Protein AF-A0A8T0GBM3-F1 (afdb_monomer)

Mean predicted aligned error: 17.42 Å

pLDDT: mean 76.96, std 17.33, range [41.25, 95.12]

Sequence (106 aa):
MDDHPGGDDVLMQVAGKDATEEFDDVGHSKSAIEQLKDFYVGECPEVLEKKISSVAATNSKLAASDGPTLTNSVGIFSKVLQFLVPLVLLGVAVALRKYGKKDLKN

Foldseek 3Di:
DQPPPVGPVVCVVQPPHDCPVVVVVVPDDPVVVVVVVVVDDDDDPPVVNVVRVVVVVVCVVVVVDPDPPPPPPCVPVVVVCVVVVVVVVVVVVVCCVVPVVVPPDD

Nearest PDB structures (foldseek):
  6w2t-assembly1_3  TM=3.292E-01  e=6.822E+00  Oryctolagus cuniculus

Secondary structure (DSSP, 8-state):
-TT-TT-SHHHHHHTTS--HHHHHHHT--HHHHHHHHHT------HHHHHHHHHHHHHHTTTTTS-S---SSSHHHHHHHHHHHHHHHHHHHHHHHHHHTTSSS--

InterPro domains:
  IPR001199 Cytochrome b5-like heme/steroid binding domain [PF00173] (1-44)
  IPR001199 Cytochrome b5-like heme/steroid binding domain [PR00363] (4-18)
  IPR001199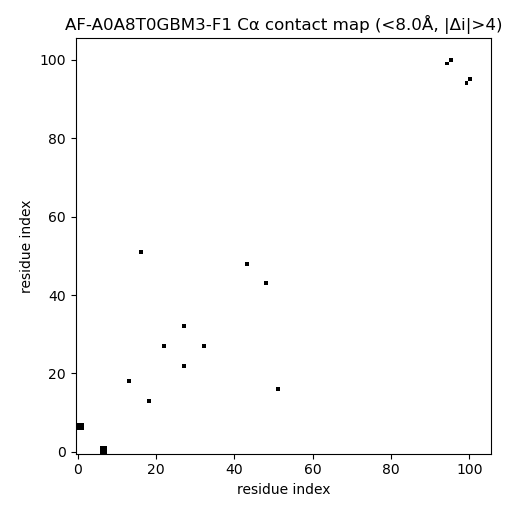 Cytochrome b5-like heme/steroid binding domain [PR00363] (19-26)
  IPR001199 Cytochrome b5-like heme/steroid binding domain [PR00363] (32-44)
  IPR001199 Cytochrome b5-like heme/steroid binding domain [PS50255] (1-45)
  IPR036400 Cytochrome b5-like heme/steroid binding domain superfamily [G3DSA:3.10.120.10] (1-57)
  IPR036400 Cytochrome b5-like heme/steroid binding domain superfamily [SSF55856] (1-45)
  IPR050668 Cytochrome b5 [PTHR19359] (1-99)

Structure (mmCIF, N/CA/C/O backbone):
data_AF-A0A8T0GBM3-F1
#
_entry.id   AF-A0A8T0GBM3-F1
#
loop_
_atom_site.group_PDB
_atom_site.id
_atom_site.type_symbol
_atom_site.label_atom_id
_atom_site.label_alt_id
_atom_site.label_comp_id
_atom_site.label_asym_id
_atom_site.label_entity_id
_atom_site.label_seq_id
_atom_site.pdbx_PDB_ins_code
_atom_site.Cartn_x
_atom_site.Cartn_y
_atom_site.Cartn_z
_atom_site.occupancy
_atom_site.B_iso_or_equiv
_atom_site.auth_seq_id
_atom_site.auth_comp_id
_atom_site.auth_asym_id
_atom_site.auth_atom_id
_atom_site.pdbx_PDB_model_num
ATOM 1 N N . MET A 1 1 ? -10.937 -0.657 -6.205 1.00 64.12 1 MET A N 1
ATOM 2 C CA . MET A 1 1 ? -9.816 -0.340 -5.290 1.00 64.12 1 MET A CA 1
ATOM 3 C C . MET A 1 1 ? -9.478 1.148 -5.333 1.00 64.12 1 MET A C 1
ATOM 5 O O . MET A 1 1 ? -8.551 1.590 -4.673 1.00 64.12 1 MET A O 1
ATOM 9 N N . ASP A 1 2 ? -10.303 1.917 -6.038 1.00 76.88 2 ASP A N 1
ATOM 10 C CA . ASP A 1 2 ? -10.060 3.295 -6.442 1.00 76.88 2 ASP A CA 1
ATOM 11 C C . ASP A 1 2 ? -10.448 4.296 -5.339 1.00 76.88 2 ASP A C 1
ATOM 13 O O . ASP A 1 2 ? -10.127 5.476 -5.427 1.00 76.88 2 ASP A O 1
ATOM 17 N N . ASP A 1 3 ? -11.110 3.816 -4.280 1.00 83.75 3 ASP A N 1
ATOM 18 C CA . ASP A 1 3 ? -11.566 4.624 -3.143 1.00 83.75 3 ASP A CA 1
ATOM 19 C C . ASP A 1 3 ? -10.457 4.887 -2.107 1.00 83.75 3 ASP A C 1
ATOM 21 O O . ASP A 1 3 ? -10.676 5.613 -1.137 1.00 83.75 3 ASP A O 1
ATOM 25 N N . HIS A 1 4 ? -9.259 4.319 -2.292 1.00 90.31 4 HIS A N 1
ATOM 26 C CA . HIS A 1 4 ? -8.107 4.633 -1.453 1.00 90.31 4 HIS A CA 1
ATOM 27 C C . HIS A 1 4 ? -7.493 5.979 -1.879 1.00 90.31 4 HIS A C 1
ATOM 29 O O . HIS A 1 4 ? -7.013 6.090 -3.009 1.00 90.31 4 HIS A O 1
ATOM 35 N N . PRO A 1 5 ? -7.426 7.000 -0.997 1.00 90.44 5 PRO A N 1
ATOM 36 C CA . PRO A 1 5 ? -6.901 8.318 -1.366 1.00 90.44 5 PRO A CA 1
ATOM 37 C C . PRO A 1 5 ? -5.442 8.311 -1.851 1.00 90.44 5 PRO A C 1
ATOM 39 O O . PRO A 1 5 ? -5.033 9.229 -2.557 1.00 90.44 5 PRO A O 1
ATOM 42 N N . GLY A 1 6 ? -4.660 7.290 -1.475 1.00 88.81 6 GLY A N 1
ATOM 43 C CA . GLY A 1 6 ? -3.281 7.084 -1.930 1.00 88.81 6 GLY A CA 1
ATOM 44 C C . GLY A 1 6 ? -3.144 6.372 -3.282 1.00 88.81 6 GLY A C 1
ATOM 45 O O . GLY A 1 6 ? -2.020 6.137 -3.716 1.00 88.81 6 GLY A O 1
ATOM 46 N N . GLY A 1 7 ? -4.256 6.022 -3.938 1.00 91.38 7 GLY A N 1
ATOM 47 C CA . GLY A 1 7 ? -4.282 5.214 -5.160 1.00 91.38 7 GLY A CA 1
ATOM 48 C C . GLY A 1 7 ? -4.319 3.705 -4.891 1.00 91.38 7 GLY A C 1
ATOM 49 O O . GLY A 1 7 ? -4.097 3.243 -3.770 1.00 91.38 7 GLY A O 1
ATOM 50 N N . ASP A 1 8 ? -4.615 2.927 -5.930 1.00 89.75 8 ASP A N 1
ATOM 51 C CA . ASP A 1 8 ? -4.691 1.461 -5.902 1.00 89.75 8 ASP A CA 1
ATOM 52 C C . ASP A 1 8 ? -3.314 0.788 -6.038 1.00 89.75 8 ASP A C 1
ATOM 54 O O . ASP A 1 8 ? -3.090 -0.279 -5.461 1.00 89.75 8 ASP A O 1
ATOM 58 N N . ASP A 1 9 ? -2.373 1.439 -6.726 1.00 89.25 9 ASP A N 1
ATOM 59 C CA . ASP A 1 9 ? -0.997 0.965 -6.923 1.00 89.25 9 ASP A CA 1
ATOM 60 C C . ASP A 1 9 ? -0.315 0.562 -5.607 1.00 89.25 9 ASP A C 1
ATOM 62 O O . ASP A 1 9 ? 0.315 -0.495 -5.514 1.00 89.25 9 ASP A O 1
ATOM 66 N N . VAL A 1 10 ? -0.465 1.384 -4.565 1.00 90.19 10 VAL A N 1
ATOM 67 C CA . VAL A 1 10 ? 0.167 1.138 -3.261 1.00 90.19 10 VAL A CA 1
ATOM 68 C C . VAL A 1 10 ? -0.440 -0.066 -2.542 1.00 90.19 10 VAL A C 1
ATOM 70 O O . VAL A 1 10 ? 0.290 -0.819 -1.906 1.00 90.19 10 VAL A O 1
ATOM 73 N N . LEU A 1 11 ? -1.743 -0.319 -2.706 1.00 90.38 11 LEU A N 1
ATOM 74 C CA . LEU A 1 11 ? -2.394 -1.511 -2.155 1.00 90.38 11 LEU A CA 1
ATOM 75 C C . LEU A 1 11 ? -1.938 -2.776 -2.890 1.00 90.38 11 LEU A C 1
ATOM 77 O O . LEU A 1 11 ? -1.734 -3.816 -2.268 1.00 90.38 11 LEU A O 1
ATOM 81 N N . MET A 1 12 ? -1.733 -2.687 -4.208 1.00 90.62 12 MET A N 1
ATOM 82 C CA . MET A 1 12 ? -1.275 -3.812 -5.026 1.00 90.62 12 MET A CA 1
ATOM 83 C C . MET A 1 12 ? 0.162 -4.238 -4.685 1.00 90.62 12 MET A C 1
ATOM 85 O O . MET A 1 12 ? 0.476 -5.427 -4.708 1.00 90.62 12 MET A O 1
ATOM 89 N N . GLN A 1 13 ? 1.038 -3.292 -4.333 1.00 88.94 13 GLN A N 1
ATOM 90 C CA . GLN A 1 13 ? 2.438 -3.575 -3.976 1.00 88.94 13 GLN A CA 1
ATOM 91 C C . GLN A 1 13 ? 2.584 -4.422 -2.701 1.00 88.94 13 GLN A C 1
ATOM 93 O O . GLN A 1 13 ? 3.499 -5.254 -2.596 1.00 88.94 13 GLN A O 1
ATOM 98 N N . VAL A 1 14 ? 1.671 -4.223 -1.751 1.00 89.00 14 VAL A N 1
ATOM 99 C CA . VAL A 1 14 ? 1.649 -4.912 -0.452 1.00 89.00 14 VAL A CA 1
ATOM 100 C C . VAL A 1 14 ? 0.582 -6.009 -0.374 1.00 89.00 14 VAL A C 1
ATOM 102 O O . VAL A 1 14 ? 0.467 -6.695 0.640 1.00 89.00 14 VAL A O 1
ATOM 105 N N . ALA A 1 15 ? -0.174 -6.236 -1.452 1.00 89.62 15 ALA A N 1
ATOM 106 C CA . ALA A 1 15 ? -1.217 -7.252 -1.496 1.00 89.62 15 ALA A CA 1
ATOM 107 C C . ALA A 1 15 ? -0.667 -8.647 -1.143 1.00 89.62 15 ALA A C 1
ATOM 109 O O . ALA A 1 15 ? 0.331 -9.116 -1.695 1.00 89.62 15 ALA A O 1
ATOM 110 N N . GLY A 1 16 ? -1.346 -9.330 -0.219 1.00 87.31 16 GLY A N 1
ATOM 111 C CA . GLY A 1 16 ? -0.967 -10.672 0.237 1.00 87.31 16 GLY A CA 1
ATOM 112 C C . GLY A 1 16 ? 0.234 -10.716 1.189 1.00 87.31 16 GLY A C 1
ATOM 113 O O . GLY A 1 16 ? 0.729 -11.807 1.478 1.00 87.31 16 GLY A O 1
ATOM 114 N N . LYS A 1 17 ? 0.703 -9.562 1.671 1.00 87.88 17 LYS A N 1
ATOM 115 C CA . LYS A 1 17 ? 1.714 -9.439 2.725 1.00 87.88 17 LYS A CA 1
ATOM 116 C C . LYS A 1 17 ? 1.113 -8.727 3.935 1.00 87.88 17 LYS A C 1
ATOM 118 O O . LYS A 1 17 ? 0.029 -8.155 3.853 1.00 87.88 17 LYS A O 1
ATOM 123 N N . ASP A 1 18 ? 1.831 -8.789 5.047 1.00 90.25 18 ASP A N 1
ATOM 124 C CA . ASP A 1 18 ? 1.582 -7.900 6.176 1.00 90.25 18 ASP A CA 1
ATOM 125 C C . ASP A 1 18 ? 2.097 -6.503 5.807 1.00 90.25 18 ASP A C 1
ATOM 127 O O . ASP A 1 18 ? 3.269 -6.370 5.462 1.00 90.25 18 ASP A O 1
ATOM 131 N N . ALA A 1 19 ? 1.201 -5.515 5.815 1.00 91.94 19 ALA A N 1
ATOM 132 C CA . ALA A 1 19 ? 1.468 -4.127 5.440 1.00 91.94 19 ALA A CA 1
ATOM 133 C C . ALA A 1 19 ? 1.406 -3.175 6.651 1.00 91.94 19 ALA A C 1
ATOM 135 O O . ALA A 1 19 ? 1.126 -1.986 6.495 1.00 91.94 19 ALA A O 1
ATOM 136 N N . THR A 1 20 ? 1.559 -3.710 7.870 1.00 92.12 20 THR A N 1
ATOM 137 C CA . THR A 1 20 ? 1.438 -2.935 9.116 1.00 92.12 20 THR A CA 1
ATOM 138 C C . THR A 1 20 ? 2.465 -1.802 9.180 1.00 92.12 20 THR A C 1
ATOM 140 O O . THR A 1 20 ? 2.104 -0.677 9.515 1.00 92.12 20 THR A O 1
ATOM 143 N N . GLU A 1 21 ? 3.719 -2.067 8.799 1.00 91.94 21 GLU A N 1
ATOM 144 C CA . GLU A 1 21 ? 4.789 -1.058 8.781 1.00 91.94 21 GLU A CA 1
ATOM 145 C C . GLU A 1 21 ? 4.480 0.052 7.768 1.00 91.94 21 GLU A C 1
ATOM 147 O O . GLU A 1 21 ? 4.473 1.227 8.123 1.00 91.94 21 GLU A O 1
ATOM 152 N N . GLU A 1 22 ? 4.115 -0.307 6.534 1.00 92.44 22 GLU A N 1
ATOM 153 C CA . GLU A 1 22 ? 3.772 0.662 5.491 1.00 92.44 22 GLU A CA 1
ATOM 154 C C . GLU A 1 22 ? 2.536 1.499 5.854 1.00 92.44 22 GLU A C 1
ATOM 156 O O . GLU A 1 22 ? 2.456 2.679 5.505 1.00 92.44 22 GLU A O 1
ATOM 161 N N . PHE A 1 23 ? 1.563 0.914 6.557 1.00 93.00 23 PHE A N 1
ATOM 162 C CA . PHE A 1 23 ? 0.377 1.629 7.018 1.00 93.00 23 PHE A CA 1
ATOM 163 C C . PHE A 1 23 ? 0.705 2.642 8.127 1.00 93.00 23 PHE A C 1
ATOM 165 O O . PHE A 1 23 ? 0.213 3.779 8.079 1.00 93.00 23 PHE A O 1
ATOM 172 N N . ASP A 1 24 ? 1.535 2.251 9.097 1.00 93.31 24 ASP A N 1
ATOM 173 C CA . ASP A 1 24 ? 1.927 3.089 10.233 1.00 93.31 24 ASP A CA 1
ATOM 174 C C . ASP A 1 24 ? 2.899 4.206 9.820 1.00 93.31 24 ASP A C 1
ATOM 176 O O . ASP A 1 24 ? 2.731 5.352 10.250 1.00 93.31 24 ASP A O 1
ATOM 180 N N . ASP A 1 25 ? 3.846 3.917 8.922 1.00 93.88 25 ASP A N 1
ATOM 181 C CA . ASP A 1 25 ? 4.842 4.876 8.421 1.00 93.88 25 ASP A CA 1
ATOM 182 C C . ASP A 1 25 ? 4.213 6.043 7.651 1.00 93.88 25 ASP A C 1
ATOM 184 O O . ASP A 1 25 ? 4.693 7.180 7.709 1.00 93.88 25 ASP A O 1
ATOM 188 N N . VAL A 1 26 ? 3.106 5.791 6.946 1.00 91.94 26 VAL A N 1
ATOM 189 C CA . VAL A 1 26 ? 2.344 6.838 6.247 1.00 91.94 26 VAL A CA 1
ATOM 190 C C . VAL A 1 26 ? 1.599 7.747 7.235 1.00 91.94 26 VAL A C 1
ATOM 192 O O . VAL A 1 26 ? 1.319 8.905 6.918 1.00 91.94 26 VAL A O 1
ATOM 195 N N . GLY A 1 27 ? 1.296 7.262 8.443 1.00 93.19 27 GLY A N 1
ATOM 196 C CA . GLY A 1 27 ? 0.617 8.043 9.475 1.00 93.19 27 GLY A CA 1
ATOM 197 C C . GLY A 1 27 ? -0.864 8.285 9.173 1.00 93.19 27 GLY A C 1
ATOM 198 O O . GLY A 1 27 ? -1.341 9.424 9.199 1.00 93.19 27 GLY A O 1
ATOM 199 N N . HIS A 1 28 ? -1.610 7.217 8.882 1.00 93.81 28 HIS A N 1
ATOM 200 C CA . HIS A 1 28 ? -3.039 7.298 8.581 1.00 93.81 28 HIS A CA 1
ATOM 201 C C . HIS A 1 28 ? -3.859 7.931 9.721 1.00 93.81 28 HIS A C 1
ATOM 203 O O . HIS A 1 28 ? -3.637 7.710 10.912 1.00 93.81 28 HIS A O 1
ATOM 209 N N . SER A 1 29 ? -4.857 8.739 9.351 1.00 95.12 29 SER A N 1
ATOM 210 C CA . SER A 1 29 ? -5.720 9.422 10.321 1.00 95.12 29 SER A CA 1
ATOM 211 C C . SER A 1 29 ? -6.620 8.447 11.094 1.00 95.12 29 SER A C 1
ATOM 213 O O . SER A 1 29 ? -6.933 7.353 10.626 1.00 95.12 29 SER A O 1
ATOM 215 N N . LYS A 1 30 ? -7.148 8.878 12.248 1.00 94.56 30 LYS A N 1
ATOM 216 C CA . LYS A 1 30 ? -8.097 8.072 13.044 1.00 94.56 30 LYS A CA 1
ATOM 217 C C . LYS A 1 30 ? -9.326 7.618 12.249 1.00 94.56 30 LYS A C 1
ATOM 219 O O . LYS A 1 30 ? -9.812 6.519 12.479 1.00 94.56 30 LYS A O 1
ATOM 224 N N . SER A 1 31 ? -9.801 8.443 11.314 1.00 93.62 31 SER A N 1
ATOM 225 C CA . SER A 1 31 ? -10.928 8.089 10.446 1.00 93.62 31 SER A CA 1
ATOM 226 C C . SER A 1 31 ? -10.561 6.986 9.451 1.00 93.62 31 SER A C 1
ATOM 228 O O . SER A 1 31 ? -11.395 6.132 9.182 1.00 93.62 31 SER A O 1
ATOM 230 N N . ALA A 1 32 ? -9.325 6.965 8.942 1.00 93.00 32 ALA A N 1
ATOM 231 C CA . ALA A 1 32 ? -8.852 5.894 8.062 1.00 93.00 32 ALA A CA 1
ATOM 232 C C . ALA A 1 32 ? -8.700 4.566 8.827 1.00 93.00 32 ALA A C 1
ATOM 234 O O . ALA A 1 32 ? -9.092 3.516 8.331 1.00 93.00 32 ALA A O 1
ATOM 235 N N . ILE A 1 33 ? -8.222 4.621 10.075 1.00 93.75 33 ILE A N 1
ATOM 236 C CA . ILE A 1 33 ? -8.172 3.452 10.972 1.00 93.75 33 ILE A CA 1
ATOM 237 C C . ILE A 1 33 ? -9.584 2.935 11.288 1.00 93.75 33 ILE A C 1
ATOM 239 O O . ILE A 1 33 ? -9.791 1.737 11.461 1.00 93.75 33 ILE A O 1
ATOM 243 N N . GLU A 1 34 ? -10.572 3.823 11.385 1.00 95.06 34 GLU A N 1
ATOM 244 C CA . GLU A 1 34 ? -11.965 3.423 11.582 1.00 95.06 34 GLU A CA 1
ATOM 245 C C . GLU A 1 34 ? -12.539 2.740 10.336 1.00 95.06 34 GLU A C 1
ATOM 247 O O . GLU A 1 34 ? -13.103 1.658 10.469 1.00 95.06 34 GLU A O 1
ATOM 252 N N . GLN A 1 35 ? -12.294 3.290 9.142 1.00 92.81 35 GLN A N 1
ATOM 253 C CA . GLN A 1 35 ? -12.683 2.674 7.866 1.00 92.81 35 GLN A CA 1
ATOM 254 C C . GLN A 1 35 ? -12.034 1.302 7.645 1.00 92.81 35 GLN A C 1
ATOM 256 O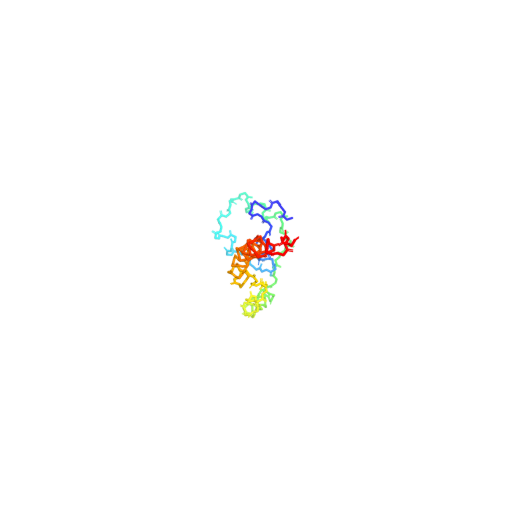 O . GLN A 1 35 ? -12.670 0.412 7.090 1.00 92.81 35 GLN A O 1
ATOM 261 N N . LEU A 1 36 ? -10.798 1.087 8.114 1.00 92.81 36 LEU A N 1
ATOM 262 C CA . LEU A 1 36 ? -10.120 -0.213 8.024 1.00 92.81 36 LEU A CA 1
ATOM 263 C C . LEU A 1 36 ? -10.944 -1.348 8.660 1.00 92.81 36 LEU A C 1
ATOM 265 O O . LEU A 1 36 ? -10.922 -2.477 8.171 1.00 92.81 36 LEU A O 1
ATOM 269 N N . LYS A 1 37 ? -11.703 -1.052 9.723 1.00 93.56 37 LYS A N 1
ATOM 270 C CA . LYS A 1 37 ? -12.526 -2.044 10.432 1.00 93.56 37 LYS A CA 1
ATOM 271 C C . LYS A 1 37 ? -13.665 -2.582 9.571 1.00 93.56 37 LYS A C 1
ATOM 273 O O . LYS A 1 37 ? -14.027 -3.744 9.730 1.00 93.56 37 LYS A O 1
ATOM 278 N N . ASP A 1 38 ? -14.189 -1.777 8.650 1.00 94.00 38 ASP A N 1
ATOM 279 C CA . ASP A 1 38 ? -15.273 -2.184 7.749 1.00 94.00 38 ASP A CA 1
ATOM 280 C C . ASP A 1 38 ? -14.812 -3.252 6.741 1.00 94.00 38 ASP A C 1
ATOM 282 O O . ASP A 1 38 ? -15.621 -4.031 6.238 1.00 94.00 38 ASP A O 1
ATOM 286 N N . PHE A 1 39 ? -13.502 -3.325 6.479 1.00 92.06 39 PHE A N 1
ATOM 287 C CA . PHE A 1 39 ? -12.879 -4.293 5.572 1.00 92.06 39 PHE A C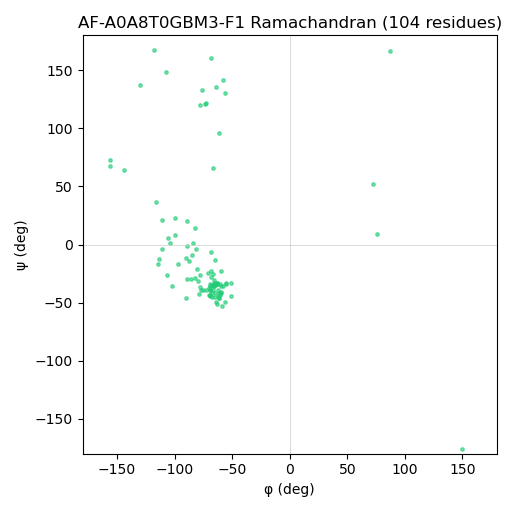A 1
ATOM 288 C C . PHE A 1 39 ? -12.250 -5.495 6.294 1.00 92.06 39 PHE A C 1
ATOM 290 O O . PHE A 1 39 ? -11.575 -6.313 5.666 1.00 92.06 39 PHE A O 1
ATOM 297 N N . TYR A 1 40 ? -12.461 -5.633 7.605 1.00 93.94 40 TYR A N 1
ATOM 298 C CA . TYR A 1 40 ? -11.928 -6.750 8.376 1.00 93.94 40 TYR A CA 1
ATOM 299 C C . TYR A 1 40 ? -12.674 -8.057 8.066 1.00 93.94 40 TYR A C 1
ATOM 301 O O . TYR A 1 40 ? -13.884 -8.165 8.265 1.00 93.94 40 TYR A O 1
ATOM 309 N N . VAL A 1 41 ? -11.937 -9.074 7.609 1.00 94.62 41 VAL A N 1
ATOM 310 C CA . VAL A 1 41 ? -12.492 -10.391 7.234 1.00 94.62 41 VAL A CA 1
ATOM 311 C C . VAL A 1 41 ? -12.043 -11.542 8.144 1.00 94.62 41 VAL A C 1
ATOM 313 O O . VAL A 1 41 ? -12.621 -12.626 8.074 1.00 94.62 41 VAL A O 1
ATOM 316 N N . GLY A 1 42 ? -11.039 -11.329 9.001 1.00 93.88 42 GLY A N 1
ATOM 317 C CA . GLY A 1 42 ? -10.500 -12.332 9.926 1.00 93.88 42 GLY A CA 1
ATOM 318 C C . GLY A 1 42 ? -9.008 -12.143 10.220 1.00 93.88 42 GLY A C 1
ATOM 319 O O . GLY A 1 42 ? -8.395 -11.189 9.744 1.00 93.88 42 GLY A O 1
ATOM 320 N N . GLU A 1 43 ? -8.425 -13.068 10.988 1.00 91.06 43 GLU A N 1
ATOM 321 C CA . GLU A 1 43 ? -6.996 -13.071 11.347 1.00 91.06 43 GLU A CA 1
ATOM 322 C C . GLU A 1 43 ? -6.228 -14.170 10.608 1.00 91.06 43 GLU A C 1
ATOM 324 O O . GLU A 1 43 ? -6.762 -15.246 10.312 1.00 91.06 43 GLU A O 1
ATOM 329 N N . CYS A 1 44 ? -4.953 -13.905 10.319 1.00 86.00 44 CYS A N 1
ATOM 330 C CA . CYS A 1 44 ? -4.065 -14.903 9.746 1.00 86.00 44 CYS A CA 1
ATOM 331 C C . CYS A 1 44 ? -3.627 -15.895 10.839 1.00 86.00 44 CYS A C 1
ATOM 333 O O . CYS A 1 44 ? -3.223 -15.478 11.922 1.00 86.00 44 CYS A O 1
ATOM 335 N N . PRO A 1 45 ? -3.669 -17.217 10.600 1.00 86.88 45 PRO A N 1
ATOM 336 C CA . PRO A 1 45 ? -3.109 -18.174 11.546 1.00 86.88 45 PRO A CA 1
ATOM 337 C C . PRO A 1 45 ? -1.591 -17.986 11.676 1.00 86.88 45 PRO A C 1
ATOM 339 O O . PRO A 1 45 ? -0.892 -17.953 10.665 1.00 86.88 45 PRO A O 1
ATOM 342 N N . GLU A 1 46 ? -1.058 -18.002 12.898 1.00 79.94 46 GLU A N 1
ATOM 343 C CA . GLU A 1 46 ? 0.380 -17.828 13.205 1.00 79.94 46 GLU A CA 1
ATOM 344 C C . GLU A 1 46 ? 1.301 -18.765 12.383 1.00 79.94 46 GLU A C 1
ATOM 346 O O . GLU A 1 46 ? 2.406 -18.416 11.958 1.00 79.94 46 GLU A O 1
ATOM 351 N N . VAL A 1 47 ? 0.817 -19.976 12.077 1.00 75.19 47 VAL A N 1
ATOM 352 C CA . VAL A 1 47 ? 1.524 -20.961 11.238 1.00 75.19 47 VAL A CA 1
ATOM 353 C C . VAL A 1 47 ? 1.703 -20.467 9.794 1.00 75.19 47 VAL A C 1
ATOM 355 O O . VAL A 1 47 ? 2.718 -20.765 9.157 1.00 75.19 47 VAL A O 1
ATOM 358 N N . LEU A 1 48 ? 0.727 -19.725 9.263 1.00 73.12 48 LEU A N 1
ATOM 359 C CA . LEU A 1 48 ? 0.804 -19.116 7.938 1.00 73.12 48 LEU A CA 1
ATOM 360 C C . LEU A 1 48 ? 1.690 -17.872 7.947 1.00 73.12 48 LEU A C 1
ATOM 362 O O . LEU A 1 48 ? 2.472 -17.724 7.013 1.00 73.12 48 LEU A O 1
ATOM 366 N N . GLU A 1 49 ? 1.638 -17.037 8.984 1.00 71.25 49 GLU A N 1
ATOM 367 C CA . GLU A 1 49 ? 2.474 -15.830 9.090 1.00 71.25 49 GLU A CA 1
ATOM 368 C C . GLU A 1 49 ? 3.962 -16.170 8.974 1.00 71.25 49 GLU A C 1
ATOM 370 O O . GLU A 1 49 ? 4.666 -15.657 8.102 1.00 71.25 49 GLU A O 1
ATOM 375 N N . LYS A 1 50 ? 4.422 -17.165 9.743 1.00 68.06 50 LYS A N 1
ATOM 376 C CA . LYS A 1 50 ? 5.814 -17.635 9.690 1.00 68.06 50 LYS A CA 1
ATOM 377 C C . LYS A 1 50 ? 6.209 -18.157 8.305 1.00 68.06 50 LYS A C 1
ATOM 379 O O . LYS A 1 50 ? 7.346 -17.972 7.862 1.00 68.06 50 LYS A O 1
ATOM 384 N N . LYS A 1 51 ? 5.275 -18.808 7.604 1.00 69.56 51 LYS A N 1
ATOM 385 C CA . LYS A 1 51 ? 5.491 -19.294 6.237 1.00 69.56 51 LYS A CA 1
ATOM 386 C C . LYS A 1 51 ? 5.566 -18.125 5.252 1.00 69.56 51 LYS A C 1
ATOM 388 O O . LYS A 1 51 ? 6.475 -18.118 4.427 1.00 69.56 51 LYS A O 1
ATOM 393 N N . ILE A 1 52 ? 4.686 -17.132 5.359 1.00 69.12 52 ILE A N 1
ATOM 394 C CA . ILE A 1 52 ? 4.645 -15.955 4.482 1.00 69.12 52 ILE A CA 1
ATOM 395 C C . ILE A 1 52 ? 5.908 -15.107 4.658 1.00 69.12 52 ILE A C 1
ATOM 397 O O . ILE A 1 52 ? 6.542 -14.790 3.655 1.00 69.12 52 ILE A O 1
ATOM 401 N N . SER A 1 53 ? 6.363 -14.844 5.887 1.00 67.62 53 SER A N 1
ATOM 402 C CA . SER A 1 53 ? 7.624 -14.121 6.127 1.00 67.62 53 SER A CA 1
ATOM 403 C C . SER A 1 53 ? 8.838 -14.877 5.573 1.00 67.62 53 SER A C 1
ATOM 405 O O . SER A 1 53 ? 9.729 -14.277 4.972 1.00 67.62 53 SER A O 1
ATOM 407 N N . SER A 1 54 ? 8.861 -16.212 5.699 1.00 61.44 54 SER A N 1
ATOM 408 C CA . SER A 1 54 ? 9.945 -17.032 5.137 1.00 61.44 54 SER A CA 1
ATOM 409 C C . SER A 1 54 ? 9.955 -17.041 3.603 1.00 61.44 54 SER A C 1
ATOM 411 O O . SER A 1 54 ? 11.019 -17.019 2.989 1.00 61.44 54 SER A O 1
ATOM 413 N N . VAL A 1 55 ? 8.775 -17.016 2.974 1.00 60.66 55 VAL A N 1
ATOM 414 C CA . VAL A 1 55 ? 8.619 -17.005 1.515 1.00 60.66 55 VAL A CA 1
ATOM 415 C C . VAL A 1 55 ? 8.878 -15.604 0.947 1.00 60.66 55 VAL A C 1
ATOM 417 O O . VAL A 1 55 ? 9.529 -15.482 -0.091 1.00 60.66 55 VAL A O 1
ATOM 420 N N . ALA A 1 56 ? 8.474 -14.539 1.646 1.00 59.69 56 ALA A N 1
ATOM 421 C CA . ALA A 1 56 ? 8.792 -13.154 1.298 1.00 59.69 56 ALA A CA 1
ATOM 422 C C . ALA A 1 56 ? 10.311 -12.907 1.273 1.00 59.69 56 ALA A C 1
ATOM 424 O O . ALA A 1 56 ? 10.810 -12.300 0.326 1.00 59.69 56 ALA A O 1
ATOM 425 N N . ALA A 1 57 ? 11.060 -13.472 2.229 1.00 57.00 57 ALA A N 1
ATOM 426 C CA . ALA A 1 57 ? 12.525 -13.418 2.249 1.00 57.00 57 ALA A CA 1
ATOM 427 C C . ALA A 1 57 ? 13.193 -14.191 1.091 1.00 57.00 57 ALA A C 1
ATOM 429 O O . ALA A 1 57 ? 14.310 -13.867 0.691 1.00 57.00 57 ALA A O 1
ATOM 430 N N . THR A 1 58 ? 12.526 -15.203 0.523 1.00 52.56 58 THR A N 1
ATOM 431 C CA . THR A 1 58 ? 13.013 -15.898 -0.684 1.00 52.56 58 THR A CA 1
ATOM 432 C C . THR A 1 58 ? 12.601 -15.199 -1.983 1.00 52.56 58 THR A C 1
ATOM 434 O O . THR A 1 58 ? 13.351 -15.224 -2.960 1.00 52.56 58 THR A O 1
ATOM 437 N N . ASN A 1 59 ? 11.455 -14.512 -1.985 1.00 52.25 59 ASN A N 1
ATOM 438 C CA . ASN A 1 59 ? 10.934 -13.779 -3.140 1.00 52.25 59 ASN A CA 1
ATOM 439 C C . ASN A 1 59 ? 11.579 -12.399 -3.320 1.00 52.25 59 ASN A C 1
ATOM 441 O O . ASN A 1 59 ? 11.623 -11.901 -4.442 1.00 52.25 59 ASN A O 1
ATOM 445 N N . SER A 1 60 ? 12.176 -11.811 -2.280 1.00 48.38 60 SER A N 1
ATOM 446 C CA . SER A 1 60 ? 13.013 -10.608 -2.416 1.00 48.38 60 SER A CA 1
ATOM 447 C C . SER A 1 60 ? 14.292 -10.847 -3.237 1.00 48.38 60 SER A C 1
ATOM 449 O O . SER A 1 60 ? 14.900 -9.889 -3.708 1.00 48.38 60 SER A O 1
ATOM 451 N N . LYS A 1 61 ? 14.666 -12.109 -3.509 1.00 44.44 61 LYS A N 1
ATOM 452 C CA . LYS A 1 61 ? 15.732 -12.458 -4.467 1.00 44.44 61 LYS A CA 1
ATOM 453 C C . LYS A 1 61 ? 15.237 -12.659 -5.911 1.00 44.44 61 LYS A C 1
ATOM 455 O O . LYS A 1 61 ? 16.069 -12.731 -6.813 1.00 44.44 61 LYS A O 1
ATOM 460 N N . LEU A 1 62 ? 13.923 -12.739 -6.152 1.00 45.38 62 LEU A N 1
ATOM 461 C CA . LEU A 1 62 ? 13.338 -12.882 -7.499 1.00 45.38 62 LEU A CA 1
ATOM 462 C C . LEU A 1 62 ? 12.500 -11.672 -7.950 1.00 45.38 62 LEU A C 1
ATOM 464 O O . LEU A 1 62 ? 12.321 -11.491 -9.147 1.00 45.38 62 LEU A O 1
ATOM 468 N N . ALA A 1 63 ? 12.079 -10.784 -7.046 1.00 44.66 63 ALA A N 1
ATOM 469 C CA . ALA A 1 63 ? 11.375 -9.541 -7.386 1.00 44.66 63 ALA A CA 1
ATOM 470 C C . ALA A 1 63 ? 12.309 -8.382 -7.812 1.00 44.66 63 ALA A C 1
ATOM 472 O O . ALA A 1 63 ? 11.880 -7.237 -7.899 1.00 44.66 63 ALA A O 1
ATOM 473 N N . ALA A 1 64 ? 13.582 -8.673 -8.106 1.00 48.31 64 ALA A N 1
ATOM 474 C CA . ALA A 1 64 ? 14.510 -7.755 -8.776 1.00 48.31 64 ALA A CA 1
ATOM 475 C C . ALA A 1 64 ? 14.651 -8.045 -10.286 1.00 48.31 64 ALA A C 1
ATOM 477 O O . ALA A 1 64 ? 15.673 -7.722 -10.889 1.00 48.31 64 ALA A O 1
ATOM 478 N N . SER A 1 65 ? 13.661 -8.697 -10.903 1.00 50.56 65 SER A N 1
ATOM 479 C CA . SER A 1 65 ? 13.650 -8.956 -12.342 1.00 50.56 65 SER A CA 1
ATOM 480 C C . SER A 1 65 ? 12.224 -9.163 -12.855 1.00 50.56 65 SER A C 1
ATOM 482 O O . SER A 1 65 ? 11.891 -10.265 -13.259 1.00 50.56 65 SER A O 1
ATOM 484 N N . ASP A 1 66 ? 11.392 -8.121 -12.842 1.00 45.22 66 ASP A N 1
ATOM 485 C CA . ASP A 1 66 ? 10.353 -7.952 -13.871 1.00 45.22 66 ASP A CA 1
ATOM 486 C C . ASP A 1 66 ? 9.940 -6.482 -14.000 1.00 45.22 66 ASP A C 1
ATOM 488 O O . ASP A 1 66 ? 8.865 -6.024 -13.629 1.00 45.22 66 ASP A O 1
ATOM 492 N N . GLY A 1 67 ? 10.854 -5.724 -14.590 1.00 41.25 67 GLY A N 1
ATOM 493 C CA . GLY A 1 67 ? 10.485 -4.785 -15.632 1.00 41.25 67 GLY A CA 1
ATOM 494 C C . GLY A 1 67 ? 11.443 -5.034 -16.794 1.00 41.25 67 GLY A C 1
ATOM 495 O O . GLY A 1 67 ? 12.646 -5.178 -16.551 1.00 41.25 67 GLY A O 1
ATOM 496 N N . PRO A 1 68 ? 10.990 -5.054 -18.059 1.00 46.91 68 PRO A N 1
ATOM 497 C CA . PRO A 1 68 ? 11.882 -4.724 -19.147 1.00 46.91 68 PRO A CA 1
ATOM 498 C C . PRO A 1 68 ? 12.323 -3.284 -18.883 1.00 46.91 68 PRO A C 1
ATOM 500 O O . PRO A 1 68 ? 11.638 -2.324 -19.234 1.00 46.91 68 PRO A O 1
ATOM 503 N N . THR A 1 69 ? 13.477 -3.122 -18.243 1.00 43.19 69 THR A N 1
ATOM 504 C CA . THR A 1 69 ? 14.240 -1.877 -18.223 1.00 43.19 69 THR A CA 1
ATOM 505 C C . THR A 1 69 ? 14.740 -1.631 -19.650 1.00 43.19 69 THR A C 1
ATOM 507 O O . THR A 1 69 ? 15.930 -1.681 -19.940 1.00 43.19 69 THR A O 1
ATOM 510 N N . LEU A 1 70 ? 13.818 -1.385 -20.583 1.00 49.19 70 LEU A N 1
ATOM 511 C CA . LEU A 1 70 ? 14.092 -0.920 -21.941 1.00 49.19 70 LEU A CA 1
ATOM 512 C C . LEU A 1 70 ? 14.129 0.613 -21.989 1.00 49.19 70 LEU A C 1
ATOM 514 O O . LEU A 1 70 ? 13.978 1.214 -23.047 1.00 49.19 70 LEU A O 1
ATOM 518 N N . THR A 1 71 ? 14.341 1.269 -20.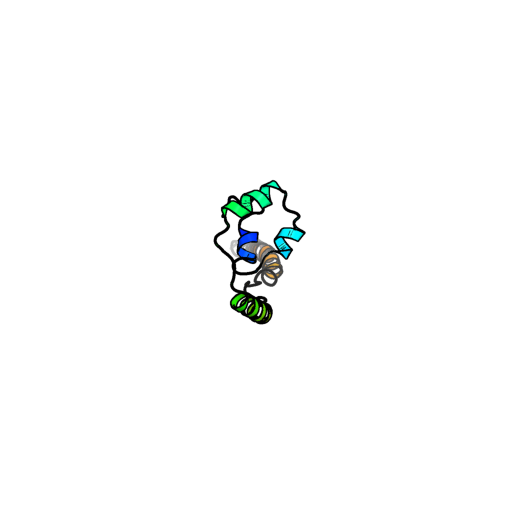848 1.00 48.06 71 THR A N 1
ATOM 519 C CA . THR A 1 71 ? 14.325 2.732 -20.749 1.00 48.06 71 THR A CA 1
ATOM 520 C C . THR A 1 71 ? 15.720 3.356 -20.816 1.00 48.06 71 THR A C 1
ATOM 522 O O . THR A 1 71 ? 15.830 4.526 -21.166 1.00 48.06 71 THR A O 1
ATOM 525 N N . ASN A 1 72 ? 16.801 2.590 -20.609 1.00 52.84 72 ASN A N 1
ATOM 526 C CA . ASN A 1 72 ? 18.164 3.150 -20.562 1.00 52.84 72 ASN A CA 1
ATOM 527 C C . ASN A 1 72 ? 19.084 2.779 -21.738 1.00 52.84 72 ASN A C 1
ATOM 529 O O . ASN A 1 72 ? 20.179 3.322 -21.837 1.00 52.84 72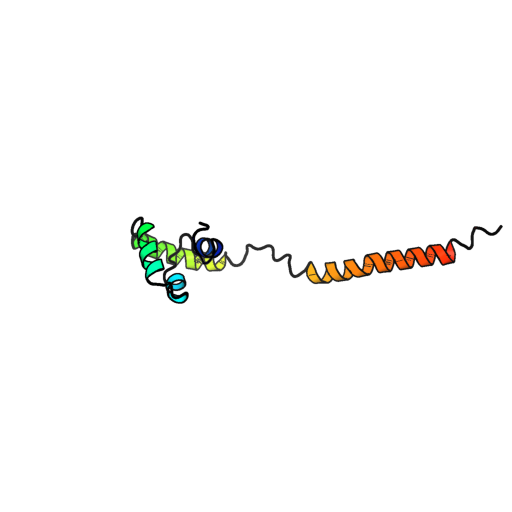 ASN A O 1
ATOM 533 N N . SER A 1 73 ? 18.645 1.929 -22.675 1.00 49.59 73 SER A N 1
ATOM 534 C CA . SER A 1 73 ? 19.377 1.702 -23.939 1.00 49.59 73 SER A CA 1
ATOM 535 C C . SER A 1 73 ? 18.692 2.355 -25.148 1.00 49.59 73 SER A C 1
ATOM 537 O O . SER A 1 73 ? 19.360 2.790 -26.080 1.00 49.59 73 SER A O 1
ATOM 539 N N . VAL A 1 74 ? 17.369 2.558 -25.112 1.00 50.03 74 VAL A N 1
ATOM 540 C CA . VAL A 1 74 ? 16.636 3.251 -26.190 1.00 50.03 74 VAL A CA 1
ATOM 541 C C . VAL A 1 74 ? 16.807 4.778 -26.111 1.00 50.03 74 VAL A C 1
ATOM 543 O O . VAL A 1 74 ? 16.774 5.452 -27.136 1.00 50.03 74 VAL A O 1
ATOM 546 N N . GLY A 1 75 ? 17.076 5.349 -24.931 1.00 56.09 75 GLY A N 1
ATOM 547 C CA . GLY A 1 75 ? 17.094 6.805 -24.721 1.00 56.09 75 GLY A CA 1
ATOM 548 C C . GLY A 1 75 ? 18.191 7.580 -25.465 1.00 56.09 75 GLY A C 1
ATOM 549 O O . GLY A 1 75 ? 17.931 8.684 -25.937 1.00 56.09 75 GLY A O 1
ATOM 550 N N . ILE A 1 76 ? 19.397 7.022 -25.627 1.00 57.75 76 ILE A N 1
ATOM 551 C CA . ILE A 1 76 ? 20.514 7.740 -26.275 1.00 57.75 76 ILE A CA 1
ATOM 552 C C . ILE A 1 76 ? 20.528 7.483 -27.791 1.00 57.75 76 ILE A C 1
ATOM 554 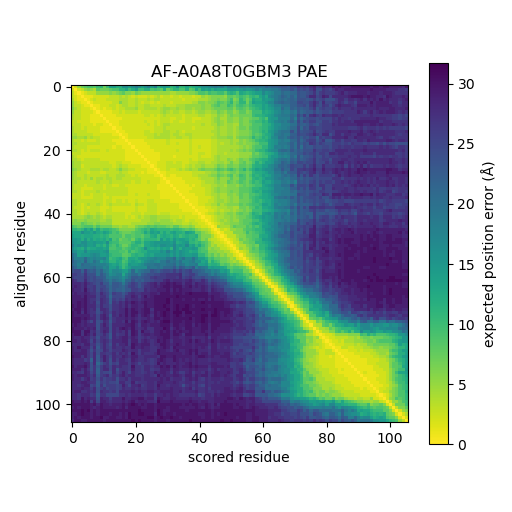O O . ILE A 1 76 ? 20.584 8.433 -28.575 1.00 57.75 76 ILE A O 1
ATOM 558 N N . PHE A 1 77 ? 20.382 6.226 -28.231 1.00 61.44 77 PHE A N 1
ATOM 559 C CA . PHE A 1 77 ? 20.340 5.890 -29.661 1.00 61.44 77 PHE A CA 1
ATOM 560 C C . PHE A 1 77 ? 19.093 6.453 -30.360 1.00 61.44 77 PHE A C 1
ATOM 562 O O . PHE A 1 77 ? 19.195 6.922 -31.494 1.00 61.44 77 PHE A O 1
ATOM 569 N N . SER A 1 78 ? 17.938 6.505 -29.679 1.00 66.12 78 SER A N 1
ATOM 570 C CA . SER A 1 78 ? 16.714 7.088 -30.245 1.00 66.12 78 SER A CA 1
ATOM 571 C C . SER A 1 78 ? 16.808 8.605 -30.428 1.00 66.12 78 SER A C 1
ATOM 573 O O . SER A 1 78 ? 16.172 9.132 -31.337 1.00 66.12 78 SER A O 1
ATOM 575 N N . LYS A 1 79 ? 17.604 9.320 -29.619 1.00 64.06 79 LYS A N 1
ATOM 576 C CA . LYS A 1 79 ? 17.825 10.766 -29.796 1.00 64.06 79 LYS A CA 1
ATOM 577 C C . LYS A 1 79 ? 18.826 11.050 -30.908 1.00 64.06 79 LYS A C 1
ATOM 579 O O . LYS A 1 79 ? 18.567 11.911 -31.742 1.00 64.06 79 LYS A O 1
ATOM 584 N N . VAL A 1 80 ? 19.920 10.290 -30.983 1.00 76.31 80 VAL A N 1
ATOM 585 C CA . VAL A 1 80 ? 20.895 10.424 -32.078 1.00 76.31 80 VAL A CA 1
ATOM 586 C C . VAL A 1 80 ? 20.236 10.131 -33.427 1.00 76.31 80 VAL A C 1
ATOM 588 O O . VAL A 1 80 ? 20.377 10.925 -34.354 1.00 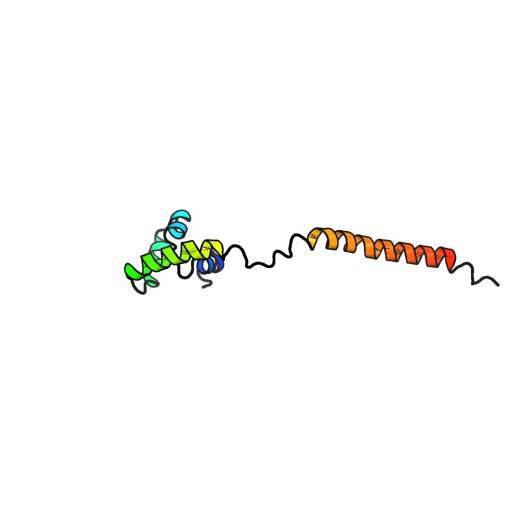76.31 80 VAL A O 1
ATOM 591 N N . LEU A 1 81 ? 19.446 9.057 -33.531 1.00 77.12 81 LEU A N 1
ATOM 592 C CA . LEU A 1 81 ? 18.764 8.702 -34.777 1.00 77.12 81 LEU A CA 1
ATOM 593 C C . LEU A 1 81 ? 17.703 9.744 -35.182 1.00 77.12 81 LEU A C 1
ATOM 595 O O . LEU A 1 81 ? 17.584 10.063 -36.364 1.00 77.12 81 LEU A O 1
ATOM 599 N N . GLN A 1 82 ? 17.004 10.346 -34.209 1.00 78.00 82 GLN A N 1
ATOM 600 C CA . GLN A 1 82 ? 16.008 11.399 -34.446 1.00 78.00 82 GLN A CA 1
ATOM 601 C C . GLN A 1 82 ? 16.609 12.672 -35.072 1.00 78.00 82 GLN A C 1
ATOM 603 O O . GLN A 1 82 ? 15.941 13.311 -35.882 1.00 78.00 82 GLN A O 1
ATOM 608 N N . PHE A 1 83 ? 17.856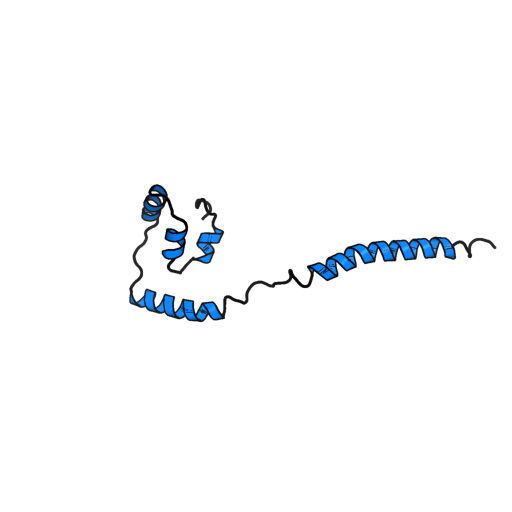 13.034 -34.749 1.00 82.38 83 PHE A N 1
ATOM 609 C CA . PHE A 1 83 ? 18.546 14.169 -35.383 1.00 82.38 83 PHE A CA 1
ATOM 610 C C . PHE A 1 83 ? 19.323 13.772 -36.647 1.00 82.38 83 PHE A C 1
ATOM 612 O O . PHE A 1 83 ? 19.453 14.575 -37.571 1.00 82.38 83 PHE A O 1
ATOM 619 N N . LEU A 1 84 ? 19.815 12.535 -36.724 1.00 88.12 84 LEU A N 1
ATOM 620 C CA . LEU A 1 84 ? 20.649 12.067 -37.831 1.00 88.12 84 LEU A CA 1
ATOM 621 C C . LEU A 1 84 ? 19.840 11.800 -39.109 1.00 88.12 84 LEU A C 1
ATOM 623 O O . LEU A 1 84 ? 20.284 12.166 -40.193 1.00 88.12 84 LEU A O 1
ATOM 627 N N . VAL A 1 85 ? 18.631 11.240 -39.000 1.00 88.38 85 VAL A N 1
ATOM 628 C CA . VAL A 1 85 ? 17.744 10.992 -40.154 1.00 88.38 85 VAL A CA 1
ATOM 629 C C . VAL A 1 85 ? 17.396 12.278 -40.927 1.00 88.38 85 VAL A C 1
ATOM 631 O O . VAL A 1 85 ? 17.638 12.314 -42.138 1.00 88.38 85 VAL A O 1
ATOM 634 N N . PRO A 1 86 ? 16.893 13.360 -40.294 1.00 88.00 86 PRO A N 1
ATOM 635 C CA . PRO A 1 86 ? 16.621 14.607 -41.009 1.00 88.00 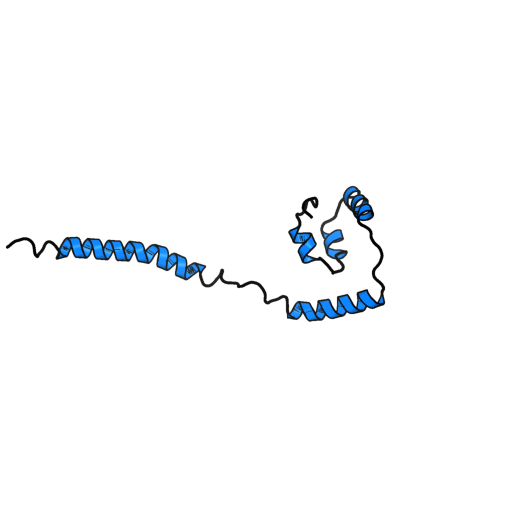86 PRO A CA 1
ATOM 636 C C . PRO A 1 86 ? 17.896 15.282 -41.538 1.00 88.00 86 PRO A C 1
ATOM 638 O O . PRO A 1 86 ? 17.858 15.862 -42.622 1.00 88.00 86 PRO A O 1
ATOM 641 N N . LEU A 1 87 ? 19.037 15.171 -40.844 1.00 90.69 87 LEU A N 1
ATOM 642 C CA . LEU A 1 87 ? 20.312 15.731 -41.311 1.00 90.69 87 LEU A CA 1
ATOM 643 C C . LEU A 1 87 ? 20.831 15.015 -42.572 1.00 90.69 87 LEU A C 1
ATOM 645 O O . LEU A 1 87 ? 21.277 15.667 -43.517 1.00 90.69 87 LEU A O 1
ATOM 649 N N . VAL A 1 88 ? 20.729 13.684 -42.613 1.00 92.75 88 VAL A N 1
ATOM 650 C CA . VAL A 1 88 ? 21.118 12.872 -43.775 1.00 92.75 88 VAL A CA 1
ATOM 651 C C . VAL A 1 88 ? 20.188 13.141 -44.957 1.00 92.75 88 VAL A C 1
ATOM 653 O O . VAL A 1 88 ? 20.676 13.382 -46.060 1.00 92.75 88 VAL A O 1
ATOM 656 N N . LEU A 1 89 ? 18.868 13.182 -44.742 1.00 92.19 89 LEU A N 1
ATOM 657 C CA . LEU A 1 89 ? 17.905 13.521 -45.798 1.00 92.19 89 LEU A CA 1
ATOM 658 C C . LEU A 1 89 ? 18.150 14.923 -46.373 1.00 92.19 89 LEU A C 1
ATOM 660 O O . LEU A 1 89 ? 18.131 15.097 -47.593 1.00 92.19 89 LEU A O 1
ATOM 664 N N . LEU A 1 90 ? 18.451 15.909 -45.521 1.00 90.50 90 LEU A N 1
ATOM 665 C CA . LEU A 1 90 ? 18.796 17.260 -45.962 1.00 90.50 90 LEU A CA 1
ATOM 666 C C . LEU A 1 90 ? 20.106 17.281 -46.768 1.00 90.50 90 LEU A C 1
ATOM 668 O O . LEU A 1 90 ? 20.176 17.930 -47.813 1.00 90.50 90 LEU A O 1
ATOM 672 N N . GLY A 1 91 ? 21.125 16.537 -46.328 1.00 92.12 91 GLY A N 1
ATOM 673 C CA . GLY A 1 91 ? 22.395 16.397 -47.045 1.00 92.12 91 GLY A CA 1
ATOM 674 C C . GLY A 1 91 ? 22.228 15.765 -48.429 1.00 92.12 91 GLY A C 1
ATOM 675 O O . GLY A 1 91 ? 22.731 16.303 -49.419 1.00 92.12 91 GLY A O 1
ATOM 676 N N . VAL A 1 92 ? 21.460 14.674 -48.522 1.00 92.94 92 VAL A N 1
ATOM 677 C CA . VAL A 1 92 ? 21.138 14.006 -49.794 1.00 92.94 92 VAL A CA 1
ATOM 678 C C . VAL A 1 92 ? 20.353 14.941 -50.715 1.00 92.94 92 VAL A C 1
ATOM 680 O O . VAL A 1 92 ? 20.702 15.070 -51.887 1.00 92.94 92 VAL A O 1
ATOM 683 N N . ALA A 1 93 ? 19.355 15.665 -50.203 1.00 89.62 93 ALA A N 1
ATOM 684 C CA . ALA A 1 93 ? 18.588 16.626 -50.994 1.00 89.62 93 ALA A CA 1
ATOM 685 C C . ALA A 1 93 ? 19.466 17.765 -51.553 1.00 89.62 93 ALA A C 1
ATOM 687 O O . ALA A 1 93 ? 19.342 18.132 -52.723 1.00 89.62 93 ALA A O 1
ATOM 688 N N . VAL A 1 94 ? 20.396 18.307 -50.756 1.00 91.31 94 VAL A N 1
ATOM 689 C CA . VAL A 1 94 ? 21.348 19.338 -51.212 1.00 91.31 94 VAL A CA 1
ATOM 690 C C . VAL A 1 94 ? 22.326 18.778 -52.247 1.00 91.31 94 VAL A C 1
ATOM 692 O O . VAL A 1 94 ? 22.625 19.460 -53.231 1.00 91.31 94 VAL A O 1
ATOM 695 N N . ALA A 1 95 ? 22.798 17.542 -52.072 1.00 89.44 95 ALA A N 1
ATOM 696 C CA . ALA A 1 95 ? 23.655 16.875 -53.045 1.00 89.44 95 ALA A CA 1
ATOM 697 C C . ALA A 1 95 ? 22.916 16.660 -54.375 1.00 89.44 95 ALA A C 1
ATOM 699 O O . ALA A 1 95 ? 23.390 17.122 -55.412 1.00 89.44 95 ALA A O 1
ATOM 700 N N . LEU A 1 96 ? 21.713 16.079 -54.356 1.00 87.81 96 LEU A N 1
ATOM 701 C CA . LEU A 1 96 ? 20.881 15.925 -55.553 1.00 87.81 96 LEU A CA 1
ATOM 702 C C . LEU A 1 96 ? 20.569 17.278 -56.210 1.00 87.81 96 LEU A C 1
ATOM 704 O O . LEU A 1 96 ? 20.591 17.381 -57.430 1.00 87.81 96 LEU A O 1
ATOM 708 N N . ARG A 1 97 ? 20.385 18.356 -55.439 1.00 84.25 97 ARG A N 1
ATOM 709 C CA . ARG A 1 97 ? 20.196 19.709 -55.991 1.00 84.25 97 ARG A CA 1
ATOM 710 C C . ARG A 1 97 ? 21.458 20.284 -56.647 1.00 84.25 97 ARG A C 1
ATOM 712 O O . ARG A 1 97 ? 21.347 20.973 -57.660 1.00 84.25 97 ARG A O 1
ATOM 719 N N . LYS A 1 98 ? 22.651 20.060 -56.081 1.00 84.19 98 LYS A N 1
ATOM 720 C CA . LYS A 1 98 ? 23.924 20.561 -56.646 1.00 84.19 98 LYS A CA 1
ATOM 721 C C . LYS A 1 98 ? 24.437 19.710 -57.808 1.00 84.19 98 LYS A C 1
ATOM 723 O O . LYS A 1 98 ? 25.098 20.252 -58.693 1.00 84.19 98 LYS A O 1
ATOM 728 N N . TYR A 1 99 ? 24.167 18.408 -57.800 1.00 81.94 99 TYR A N 1
ATOM 729 C CA . TYR A 1 99 ? 24.685 17.462 -58.790 1.00 81.94 99 TYR A CA 1
ATOM 730 C C . TYR A 1 99 ? 23.648 17.077 -59.848 1.00 81.94 99 TYR A C 1
ATOM 732 O O . TYR A 1 99 ? 24.005 17.035 -61.016 1.00 81.94 99 TYR A O 1
ATOM 740 N N . GLY A 1 100 ? 22.363 16.961 -59.508 1.00 68.94 100 GLY A N 1
ATOM 741 C CA . GLY A 1 100 ? 21.283 16.707 -60.474 1.00 68.94 100 GLY A CA 1
ATOM 742 C C . GLY A 1 100 ? 20.994 17.873 -61.428 1.00 68.94 100 GLY A C 1
ATOM 743 O O . GLY A 1 100 ? 20.220 17.732 -62.366 1.00 68.94 100 GLY A O 1
ATOM 744 N N . LYS A 1 101 ? 21.631 19.034 -61.228 1.00 61.34 101 LYS A N 1
ATOM 745 C CA . LYS A 1 101 ? 21.566 20.171 -62.160 1.00 61.34 101 LYS A CA 1
ATOM 746 C C . LYS A 1 101 ? 22.653 20.139 -63.245 1.00 61.34 101 LYS A C 1
ATOM 748 O O . LYS A 1 101 ? 22.695 21.052 -64.063 1.00 61.34 101 LYS A O 1
ATOM 753 N N . LYS A 1 102 ? 23.540 19.133 -63.240 1.00 58.72 102 LYS A N 1
ATOM 754 C CA . LYS A 1 102 ? 24.616 18.980 -64.236 1.00 58.72 102 LYS A CA 1
ATOM 755 C C . LYS A 1 102 ? 24.185 18.204 -65.484 1.00 58.72 102 LYS A C 1
ATOM 757 O O . LYS A 1 102 ? 24.844 18.345 -66.503 1.00 58.72 102 LYS A O 1
ATOM 762 N N . ASP A 1 103 ? 23.045 17.514 -65.433 1.00 59.94 103 ASP A N 1
ATOM 763 C CA . ASP A 1 103 ? 22.588 16.637 -66.523 1.00 59.94 103 ASP A CA 1
ATOM 764 C C . ASP A 1 103 ? 21.424 17.216 -67.352 1.00 59.94 103 ASP A C 1
ATOM 766 O O . ASP A 1 103 ? 20.908 16.548 -68.242 1.00 59.94 103 ASP A O 1
ATOM 770 N N . LEU A 1 104 ? 21.009 18.467 -67.102 1.00 59.78 104 LEU A N 1
ATOM 771 C CA . LEU A 1 104 ? 19.922 19.133 -67.843 1.00 59.78 104 LEU A CA 1
ATOM 772 C C . LEU A 1 104 ? 20.394 20.367 -68.626 1.00 59.78 104 LEU A C 1
ATOM 774 O O . LEU A 1 104 ? 19.707 21.388 -68.691 1.00 59.78 104 LEU A O 1
ATOM 778 N N . LYS A 1 105 ? 21.603 20.297 -69.184 1.00 55.38 105 LYS A N 1
ATOM 779 C CA . LYS A 1 105 ? 22.096 21.295 -70.136 1.00 55.38 105 LYS A CA 1
ATOM 780 C C . LYS A 1 105 ? 22.962 20.636 -71.213 1.00 55.38 105 LYS A C 1
ATOM 782 O O . LYS A 1 105 ? 24.154 20.908 -71.296 1.00 55.38 105 LYS A O 1
ATOM 787 N N . ASN A 1 106 ? 22.329 19.766 -71.997 1.00 51.59 106 ASN A N 1
ATOM 788 C CA . ASN A 1 106 ? 22.665 19.589 -73.409 1.00 51.59 106 ASN A CA 1
ATOM 789 C C . ASN A 1 106 ? 21.599 20.333 -74.208 1.00 51.59 106 ASN A C 1
ATOM 791 O O . ASN A 1 106 ? 20.407 20.080 -73.918 1.00 51.59 106 ASN A O 1
#

Radius of gyration: 29.68 Å; Cα contacts (8 Å, |Δi|>4): 11; chains: 1; bounding box: 40×42×87 Å

Solvent-accessible surface area (backbone atoms only — not comparable to full-atom values): 6760 Å² total; per-residue (Å²): 109,77,87,41,94,83,44,43,68,62,55,61,76,42,59,98,54,90,47,64,67,67,49,57,74,72,59,68,51,74,68,56,60,54,56,51,60,79,71,65,87,81,80,82,56,70,75,51,51,59,49,50,57,57,48,50,66,58,42,67,76,55,71,80,69,84,68,90,78,65,66,79,67,49,57,60,58,55,51,53,49,66,57,45,53,60,50,50,53,52,51,51,53,52,45,49,60,69,54,65,64,70,79,78,75,128

Organism: Ceratodon purpureus (NCBI:txid3225)